Protein AF-A0A952D304-F1 (afdb_monomer_lite)

Structure (mmCIF, N/CA/C/O backbone):
data_AF-A0A952D304-F1
#
_entry.id   AF-A0A952D304-F1
#
loop_
_atom_site.group_PDB
_atom_site.id
_atom_site.type_symbol
_atom_site.label_atom_id
_atom_site.label_alt_id
_atom_site.label_comp_id
_atom_site.label_asym_id
_atom_site.label_entity_id
_atom_site.label_seq_id
_atom_site.pdbx_PDB_ins_code
_atom_site.Cartn_x
_atom_site.Cartn_y
_atom_site.Cartn_z
_atom_site.occupancy
_atom_site.B_iso_or_equiv
_atom_site.auth_seq_id
_atom_site.auth_comp_id
_atom_site.auth_asym_id
_atom_site.auth_atom_id
_atom_site.pdbx_PDB_model_num
ATOM 1 N N . CYS A 1 1 ? -27.997 -8.635 25.775 1.00 34.53 1 CYS A N 1
ATOM 2 C CA . CYS A 1 1 ? -27.892 -9.015 24.350 1.00 34.53 1 CYS A CA 1
ATOM 3 C C . CYS A 1 1 ? -28.589 -7.979 23.467 1.00 34.53 1 CYS A C 1
ATOM 5 O O . CYS A 1 1 ? -29.796 -8.060 23.287 1.00 34.53 1 CYS A O 1
ATOM 7 N N . HIS A 1 2 ? -27.857 -6.992 22.944 1.00 27.73 2 HIS A N 1
ATOM 8 C CA . HIS A 1 2 ? -28.353 -6.075 21.910 1.00 27.73 2 HIS A CA 1
ATOM 9 C C . HIS A 1 2 ? -27.320 -6.010 20.786 1.00 27.73 2 HIS A C 1
ATOM 11 O O . HIS A 1 2 ? -26.224 -5.483 20.949 1.00 27.73 2 HIS A O 1
ATOM 17 N N . ARG A 1 3 ? -27.677 -6.645 19.670 1.00 38.28 3 ARG A N 1
ATOM 18 C CA . ARG A 1 3 ? -26.950 -6.673 18.406 1.00 38.28 3 ARG A CA 1
ATOM 19 C C . ARG A 1 3 ? -27.678 -5.691 17.491 1.00 38.28 3 ARG A C 1
ATOM 21 O O . ARG A 1 3 ? -28.690 -6.057 16.905 1.00 38.28 3 ARG A O 1
ATOM 28 N N . SER A 1 4 ? -27.199 -4.452 17.419 1.00 35.94 4 SER A N 1
ATOM 29 C CA . SER A 1 4 ? -27.731 -3.455 16.486 1.00 35.94 4 SER A CA 1
ATOM 30 C C . SER A 1 4 ? -26.902 -3.457 15.210 1.00 35.94 4 SER A C 1
ATOM 32 O O . SER A 1 4 ? -25.709 -3.160 15.215 1.00 35.94 4 SER A O 1
ATOM 34 N N . ALA A 1 5 ? -27.568 -3.848 14.128 1.00 40.56 5 ALA A N 1
ATOM 35 C CA . ALA A 1 5 ? -27.081 -3.844 12.764 1.00 40.56 5 ALA A CA 1
ATOM 36 C C . ALA A 1 5 ? -26.662 -2.430 12.329 1.00 40.56 5 ALA A C 1
ATOM 38 O O . ALA A 1 5 ? -27.470 -1.505 12.325 1.00 40.56 5 ALA A O 1
ATOM 39 N N . LEU A 1 6 ? -25.403 -2.277 11.918 1.00 38.62 6 LEU A N 1
ATOM 40 C CA . LEU A 1 6 ? -24.918 -1.102 11.199 1.00 38.62 6 LEU A CA 1
ATOM 41 C C . LEU A 1 6 ? -24.758 -1.463 9.720 1.00 38.62 6 LEU A C 1
ATOM 43 O O . LEU A 1 6 ? -23.645 -1.576 9.215 1.00 38.62 6 LEU A O 1
ATOM 47 N N . CYS A 1 7 ? -25.872 -1.620 9.006 1.00 37.31 7 CYS A N 1
ATOM 48 C CA . CYS A 1 7 ? -25.859 -1.382 7.563 1.00 37.31 7 CYS A CA 1
ATOM 49 C C . CYS A 1 7 ? -25.784 0.137 7.370 1.00 37.31 7 CYS A C 1
ATOM 51 O O . CYS A 1 7 ? -26.797 0.831 7.416 1.00 37.31 7 CYS A O 1
ATOM 53 N N . ARG A 1 8 ? -24.562 0.666 7.255 1.00 45.81 8 ARG A N 1
ATOM 54 C CA . ARG A 1 8 ? -24.300 2.080 6.954 1.00 45.81 8 ARG A CA 1
ATOM 55 C C . ARG A 1 8 ? -24.066 2.267 5.448 1.00 45.81 8 ARG A C 1
ATOM 57 O O . ARG A 1 8 ? -23.515 1.366 4.817 1.00 45.81 8 ARG A O 1
ATOM 64 N N . PRO A 1 9 ? -24.494 3.410 4.879 1.00 39.38 9 PRO A N 1
ATOM 65 C CA . PRO A 1 9 ? -24.493 3.656 3.438 1.00 39.38 9 PRO A CA 1
ATOM 66 C C . PRO A 1 9 ? -23.089 3.515 2.844 1.00 39.38 9 PRO A C 1
ATOM 68 O O . PRO A 1 9 ? -22.104 3.881 3.488 1.00 39.38 9 PRO A O 1
ATOM 71 N N . CYS A 1 10 ? -23.010 2.978 1.621 1.00 37.59 10 CYS A N 1
ATOM 72 C CA . CYS A 1 10 ? -21.770 2.793 0.87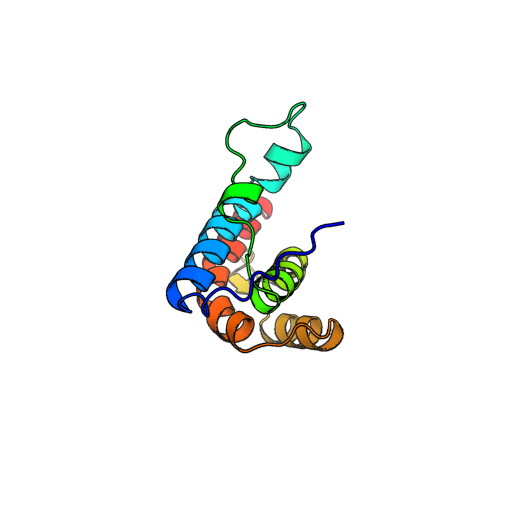1 1.00 37.59 10 CYS A CA 1
ATOM 73 C C . CYS A 1 10 ? -20.920 4.068 0.922 1.00 37.59 10 CYS A C 1
ATOM 75 O O . CYS A 1 10 ? -21.303 5.105 0.386 1.00 37.59 10 CYS A O 1
ATOM 77 N N . ALA A 1 11 ? -19.766 3.990 1.585 1.00 52.16 11 ALA A N 1
ATOM 78 C CA . ALA A 1 11 ? -18.814 5.086 1.633 1.00 52.16 11 ALA A CA 1
ATOM 79 C C . ALA A 1 11 ? -18.413 5.494 0.206 1.00 52.16 11 ALA A C 1
ATOM 81 O O . ALA A 1 11 ? -18.061 4.640 -0.616 1.00 52.16 11 ALA A O 1
ATOM 82 N N . ASP A 1 12 ? -18.440 6.798 -0.071 1.00 52.00 12 ASP A N 1
ATOM 83 C CA . ASP A 1 12 ? -17.967 7.383 -1.326 1.00 52.00 12 ASP A CA 1
ATOM 84 C C . ASP A 1 12 ? -16.585 6.790 -1.697 1.00 52.00 12 ASP A C 1
ATOM 86 O O . ASP A 1 12 ? -15.673 6.805 -0.853 1.00 52.00 12 ASP A O 1
ATOM 90 N N . PRO A 1 13 ? -16.412 6.213 -2.906 1.00 56.88 13 PRO A N 1
ATOM 91 C CA . PRO A 1 13 ? -15.132 5.674 -3.368 1.00 56.88 13 PRO A CA 1
ATOM 92 C C . PRO A 1 13 ? -13.957 6.646 -3.178 1.00 56.88 13 PRO A C 1
ATOM 94 O O . PRO A 1 13 ? -12.881 6.227 -2.744 1.00 56.88 13 PRO A O 1
ATOM 97 N N . GLY A 1 14 ? -14.171 7.947 -3.405 1.00 62.81 14 GLY A N 1
ATOM 98 C CA . GLY A 1 14 ? -13.142 8.974 -3.244 1.00 62.81 14 GLY A CA 1
ATOM 99 C C . GLY A 1 14 ? -12.721 9.176 -1.787 1.00 62.81 14 GLY A C 1
ATOM 100 O O . GLY A 1 14 ? -11.549 9.405 -1.499 1.00 62.81 14 GLY A O 1
ATOM 101 N N . ARG A 1 15 ? -13.645 9.023 -0.828 1.00 70.44 15 ARG A N 1
ATOM 102 C CA . ARG A 1 15 ? -13.325 9.097 0.609 1.00 70.44 15 ARG A CA 1
ATOM 103 C C . ARG A 1 15 ? -12.563 7.857 1.088 1.00 70.44 15 ARG A C 1
ATOM 105 O O . ARG A 1 15 ? -11.709 7.978 1.964 1.00 70.44 15 ARG A O 1
ATOM 112 N N . ARG A 1 16 ? -12.847 6.678 0.519 1.00 76.06 16 ARG A N 1
ATOM 113 C CA . ARG A 1 16 ? -12.144 5.422 0.850 1.00 76.06 16 ARG A CA 1
ATOM 114 C C . ARG A 1 16 ? -10.674 5.467 0.432 1.00 76.06 16 ARG A C 1
ATOM 116 O O . ARG A 1 16 ? -9.817 5.193 1.270 1.00 76.06 16 ARG A O 1
ATOM 123 N N . LYS A 1 17 ? -10.393 5.889 -0.807 1.00 82.62 17 LYS A N 1
ATOM 124 C CA . LYS A 1 17 ? -9.022 6.050 -1.326 1.00 82.62 17 LYS A CA 1
ATOM 125 C C . LYS A 1 17 ? -8.219 7.066 -0.511 1.00 82.62 17 LYS A C 1
ATOM 127 O O . LYS A 1 17 ? -7.151 6.726 -0.021 1.00 82.62 17 LYS A O 1
ATOM 132 N N . LYS A 1 18 ? -8.783 8.250 -0.227 1.00 88.69 18 LYS A N 1
ATOM 133 C CA . LYS A 1 18 ? -8.124 9.299 0.584 1.00 88.69 18 LYS A CA 1
ATOM 134 C C . LYS A 1 18 ? -7.633 8.811 1.950 1.00 88.69 18 LYS A C 1
ATOM 136 O O . LYS A 1 18 ? -6.546 9.184 2.371 1.00 88.69 18 LYS A O 1
ATOM 141 N N . ARG A 1 19 ? -8.414 7.969 2.640 1.00 92.56 19 ARG A N 1
ATOM 142 C CA . ARG A 1 19 ? -8.004 7.413 3.943 1.00 92.56 19 ARG A CA 1
ATOM 143 C C . ARG A 1 19 ? -6.842 6.434 3.802 1.00 92.56 19 ARG A C 1
ATOM 145 O O . ARG A 1 19 ? -5.935 6.475 4.619 1.00 92.56 19 ARG A O 1
ATOM 152 N N . LEU A 1 20 ? -6.842 5.601 2.761 1.00 93.81 20 LEU A N 1
ATOM 153 C CA . LEU A 1 20 ? -5.733 4.682 2.487 1.00 93.81 20 LEU A CA 1
ATOM 154 C C . LEU A 1 20 ? -4.456 5.420 2.070 1.00 93.81 20 LEU A C 1
ATOM 156 O O . LEU A 1 20 ? -3.378 5.024 2.495 1.00 93.81 20 LEU A O 1
ATOM 160 N N . ILE A 1 21 ? -4.580 6.508 1.307 1.00 94.44 21 ILE A N 1
ATOM 161 C CA . ILE A 1 21 ? -3.452 7.369 0.928 1.00 94.44 21 ILE A CA 1
ATOM 162 C C . ILE A 1 21 ? -2.836 8.016 2.170 1.00 94.44 21 ILE A C 1
ATOM 164 O O . ILE A 1 21 ? -1.651 7.824 2.413 1.00 94.44 21 ILE A O 1
ATOM 168 N N . ALA A 1 22 ? -3.637 8.680 3.010 1.00 94.88 22 ALA A N 1
ATOM 169 C CA . ALA A 1 22 ? -3.147 9.286 4.253 1.00 94.88 22 ALA A CA 1
ATOM 170 C C . ALA A 1 22 ? -2.507 8.246 5.194 1.00 94.88 22 ALA A C 1
ATOM 172 O O . ALA A 1 22 ? -1.470 8.487 5.812 1.00 94.88 22 ALA A O 1
ATOM 173 N N . LEU A 1 23 ? -3.101 7.051 5.270 1.00 94.81 23 LEU A N 1
ATOM 174 C CA . LEU A 1 23 ? -2.554 5.950 6.056 1.00 94.81 23 LEU A CA 1
ATOM 175 C C . LEU A 1 23 ? -1.207 5.455 5.505 1.00 94.81 23 LEU A C 1
ATOM 177 O O . LEU A 1 23 ? -0.309 5.150 6.288 1.00 94.81 23 LEU A O 1
ATOM 181 N N . ALA A 1 24 ? -1.048 5.401 4.182 1.00 94.56 24 ALA A N 1
ATOM 182 C CA . ALA A 1 24 ? 0.202 5.033 3.526 1.00 94.56 24 ALA A CA 1
ATOM 183 C C . ALA A 1 24 ? 1.286 6.104 3.691 1.00 94.56 24 ALA A C 1
ATOM 185 O O . ALA A 1 24 ? 2.429 5.762 3.985 1.00 94.56 24 ALA A O 1
ATOM 186 N N . GLU A 1 25 ? 0.938 7.386 3.556 1.00 94.69 25 GLU A N 1
ATOM 187 C CA . GLU A 1 25 ? 1.858 8.499 3.813 1.00 94.69 25 GLU A CA 1
ATOM 188 C C . GLU A 1 25 ? 2.440 8.424 5.222 1.00 94.69 25 GLU A C 1
ATOM 190 O O . GLU A 1 25 ? 3.650 8.564 5.389 1.00 94.69 25 GLU A O 1
ATOM 195 N N . TRP A 1 26 ? 1.599 8.141 6.219 1.00 94.06 26 TRP A N 1
ATOM 196 C CA . TRP A 1 26 ? 2.053 7.919 7.586 1.00 94.06 26 TRP A CA 1
ATOM 197 C C . TRP A 1 26 ? 2.918 6.660 7.708 1.00 94.06 26 TRP A C 1
ATOM 199 O O . TRP A 1 26 ? 4.052 6.739 8.175 1.00 94.06 26 TRP A O 1
ATOM 209 N N . HIS A 1 27 ? 2.406 5.501 7.282 1.00 93.81 27 HIS A N 1
ATOM 210 C CA . HIS A 1 27 ? 3.059 4.202 7.475 1.00 93.81 27 HIS A CA 1
ATOM 211 C C . HIS A 1 27 ? 4.450 4.154 6.830 1.00 93.81 27 HIS A C 1
ATOM 213 O O . HIS A 1 27 ? 5.440 3.950 7.531 1.00 93.81 27 HIS A O 1
ATOM 219 N N . PHE A 1 28 ? 4.530 4.429 5.524 1.00 91.50 28 PHE A N 1
ATOM 220 C CA . PHE A 1 28 ? 5.782 4.408 4.762 1.00 91.50 28 PHE A CA 1
ATOM 221 C C . PHE A 1 28 ? 6.632 5.665 4.986 1.00 91.50 28 PHE A C 1
ATOM 223 O O . PHE A 1 28 ? 7.824 5.671 4.702 1.00 91.50 28 PHE A O 1
ATOM 230 N N . GLY A 1 29 ? 6.054 6.740 5.528 1.00 90.56 29 GLY A N 1
ATOM 231 C CA . GLY A 1 29 ? 6.789 7.945 5.914 1.00 90.56 29 GLY A CA 1
ATOM 232 C C . GLY A 1 29 ? 7.639 7.800 7.181 1.00 90.56 29 GLY A C 1
ATOM 233 O O . GLY A 1 29 ? 8.221 8.793 7.610 1.00 90.56 29 GLY A O 1
ATOM 234 N N . GLY A 1 30 ? 7.703 6.607 7.781 1.00 88.62 30 GLY A N 1
ATOM 235 C CA . GLY A 1 30 ? 8.405 6.333 9.041 1.00 88.62 30 GLY A CA 1
ATOM 236 C C . GLY A 1 30 ? 7.476 6.142 10.243 1.00 88.62 30 GLY A C 1
ATOM 237 O O . GLY A 1 30 ? 7.944 5.857 11.345 1.00 88.62 30 GLY A O 1
ATOM 238 N N . GLY A 1 31 ? 6.158 6.250 10.051 1.00 89.62 31 GLY A N 1
ATOM 239 C CA . GLY A 1 31 ? 5.162 6.041 11.100 1.00 89.62 31 GLY A CA 1
ATOM 240 C C . GLY A 1 31 ? 5.140 4.613 11.648 1.00 89.62 31 GLY A C 1
ATOM 241 O O . GLY A 1 31 ? 4.804 4.414 12.812 1.00 89.62 31 GLY A O 1
ATOM 242 N N . GLU A 1 32 ? 5.517 3.608 10.850 1.00 89.12 32 GLU A N 1
ATOM 243 C CA . GLU A 1 32 ? 5.736 2.242 11.350 1.00 89.12 32 GLU A CA 1
ATOM 244 C C . GLU A 1 32 ? 6.860 2.190 12.392 1.00 89.12 32 GLU A C 1
ATOM 246 O O . GLU A 1 32 ? 6.623 1.752 13.517 1.00 89.12 32 GLU A O 1
ATOM 251 N N . GLY A 1 33 ? 8.048 2.702 12.051 1.00 88.44 33 GLY A N 1
ATOM 252 C CA . GLY A 1 33 ? 9.190 2.752 12.967 1.00 88.44 33 GLY A CA 1
ATOM 253 C C . GLY A 1 33 ? 8.912 3.606 14.204 1.00 88.44 33 GLY A C 1
ATOM 254 O O . GLY A 1 33 ? 9.226 3.196 15.320 1.00 88.44 33 GLY A O 1
ATOM 255 N N . TYR A 1 34 ? 8.242 4.751 14.029 1.00 87.88 34 TYR A N 1
ATOM 256 C CA . TYR A 1 34 ? 7.803 5.593 15.143 1.00 87.88 34 TYR A CA 1
ATOM 257 C C . TYR A 1 34 ? 6.890 4.826 16.104 1.00 87.88 34 TYR A C 1
ATOM 259 O O . TYR A 1 34 ? 7.130 4.820 17.309 1.00 87.88 34 TYR A O 1
ATOM 267 N N . CYS A 1 35 ? 5.856 4.153 15.588 1.00 87.94 35 CYS A N 1
ATOM 268 C CA . CYS A 1 35 ? 4.930 3.395 16.426 1.00 87.94 35 CYS A CA 1
ATOM 269 C C . CYS A 1 35 ? 5.590 2.175 17.080 1.00 87.94 35 CYS A C 1
ATOM 271 O O . CYS A 1 35 ? 5.241 1.861 18.212 1.00 87.94 35 CYS A O 1
ATOM 273 N N . ALA A 1 36 ? 6.551 1.522 16.421 1.00 86.50 36 ALA A N 1
ATOM 274 C CA . ALA A 1 36 ? 7.319 0.425 17.015 1.00 86.50 36 ALA A CA 1
ATOM 275 C C . ALA A 1 36 ? 8.209 0.885 18.186 1.00 86.50 36 ALA A C 1
ATOM 277 O O . ALA A 1 36 ? 8.430 0.122 19.123 1.00 86.50 36 ALA A O 1
ATOM 278 N N . ALA A 1 37 ? 8.696 2.128 18.146 1.00 86.44 37 ALA A N 1
ATOM 279 C CA . ALA A 1 37 ? 9.496 2.737 19.209 1.00 86.44 37 ALA A CA 1
ATOM 280 C C . ALA A 1 37 ? 8.657 3.471 20.275 1.00 86.44 37 ALA A C 1
ATOM 282 O O . ALA A 1 37 ? 9.206 3.957 21.264 1.00 86.44 37 ALA A O 1
ATOM 283 N N . CYS A 1 38 ? 7.342 3.596 20.077 1.00 82.88 38 CYS A N 1
ATOM 284 C CA . CYS A 1 38 ? 6.474 4.367 20.959 1.00 82.88 38 CYS A CA 1
ATOM 285 C C . CYS A 1 38 ? 6.122 3.553 22.222 1.00 82.88 38 CYS A C 1
ATOM 287 O O . CYS A 1 38 ? 5.598 2.446 22.093 1.00 82.88 38 CYS A O 1
ATOM 289 N N . PRO A 1 39 ? 6.374 4.075 23.438 1.00 75.50 39 PRO A N 1
ATOM 290 C CA . PRO A 1 39 ? 6.117 3.341 24.680 1.00 75.50 39 PRO A CA 1
ATOM 291 C C . PRO A 1 39 ? 4.640 3.343 25.104 1.00 75.50 39 PRO A C 1
ATOM 293 O O . PRO A 1 39 ? 4.243 2.497 25.900 1.00 75.50 39 PRO A O 1
ATOM 296 N N . ASP A 1 40 ? 3.832 4.267 24.573 1.00 77.25 40 ASP A N 1
ATOM 297 C CA . ASP A 1 40 ? 2.458 4.525 25.008 1.00 77.25 40 ASP A CA 1
ATOM 298 C C . ASP A 1 40 ? 1.480 4.649 23.831 1.00 77.25 40 ASP A C 1
ATOM 300 O O . ASP A 1 40 ? 1.852 4.811 22.669 1.00 77.25 40 ASP A O 1
ATOM 304 N N . THR A 1 41 ? 0.181 4.620 24.138 1.00 70.12 41 THR A N 1
ATOM 305 C CA . THR A 1 41 ? -0.864 4.898 23.144 1.00 70.12 41 THR A CA 1
ATOM 306 C C . THR A 1 41 ? -1.032 6.407 22.967 1.00 70.12 41 THR A C 1
ATOM 308 O O . THR A 1 41 ? -1.349 7.122 23.916 1.00 70.12 41 THR A O 1
ATOM 311 N N . CYS A 1 42 ? -0.865 6.906 21.743 1.00 81.19 42 CYS A N 1
ATOM 312 C CA . CYS A 1 42 ? -1.103 8.314 21.432 1.00 81.19 42 CYS A CA 1
ATOM 313 C C . CYS A 1 42 ? -2.603 8.659 21.456 1.00 81.19 42 CYS A C 1
ATOM 315 O O . CYS A 1 42 ? -3.446 7.895 20.985 1.00 81.19 42 CYS A O 1
ATOM 317 N N . ALA A 1 43 ? -2.932 9.850 21.970 1.00 77.75 43 ALA A N 1
ATOM 318 C CA . ALA A 1 43 ? -4.312 10.338 22.068 1.00 77.75 43 ALA A CA 1
ATOM 319 C C . ALA A 1 43 ? -5.002 10.483 20.697 1.00 77.75 43 ALA A C 1
ATOM 321 O O . ALA A 1 43 ? -6.216 10.322 20.594 1.00 77.75 43 ALA A O 1
ATOM 322 N N . ALA A 1 44 ? -4.227 10.750 19.643 1.00 83.88 44 ALA A N 1
ATOM 323 C CA . ALA A 1 44 ? -4.687 10.802 18.261 1.00 83.88 44 ALA A CA 1
ATOM 324 C C . ALA A 1 44 ? -3.748 9.964 17.383 1.00 83.88 44 ALA A C 1
ATOM 326 O O . ALA A 1 44 ? -2.773 10.466 16.834 1.00 83.88 44 ALA A O 1
ATOM 327 N N . CYS A 1 45 ? -4.012 8.658 17.306 1.00 87.06 45 CYS A N 1
ATOM 328 C CA . CYS A 1 45 ? -3.212 7.737 16.503 1.00 87.06 45 CYS A CA 1
ATOM 329 C C . CYS A 1 45 ? -3.608 7.803 15.018 1.00 87.06 45 CYS A C 1
ATOM 331 O O . CYS A 1 45 ? -4.749 7.443 14.701 1.00 87.06 45 CYS A O 1
ATOM 333 N N . PRO A 1 46 ? -2.689 8.141 14.089 1.00 89.75 46 PRO A N 1
ATOM 334 C CA . PRO A 1 46 ?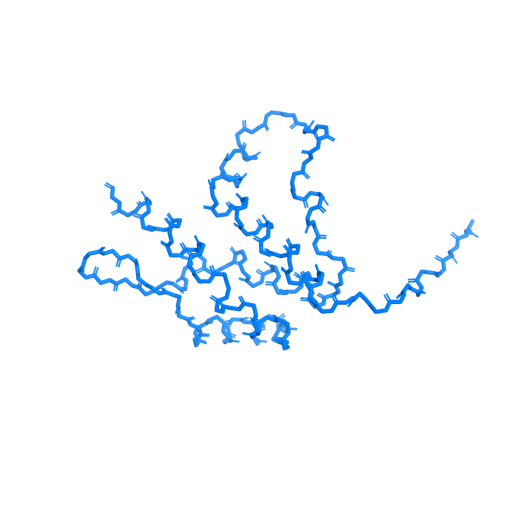 -2.997 8.175 12.655 1.00 89.75 46 PRO A CA 1
ATOM 335 C C . PRO A 1 46 ? -3.476 6.825 12.100 1.00 89.75 46 PRO A C 1
ATOM 337 O O . PRO A 1 46 ? -4.341 6.784 11.223 1.00 89.75 46 PRO A O 1
ATOM 340 N N . TYR A 1 47 ? 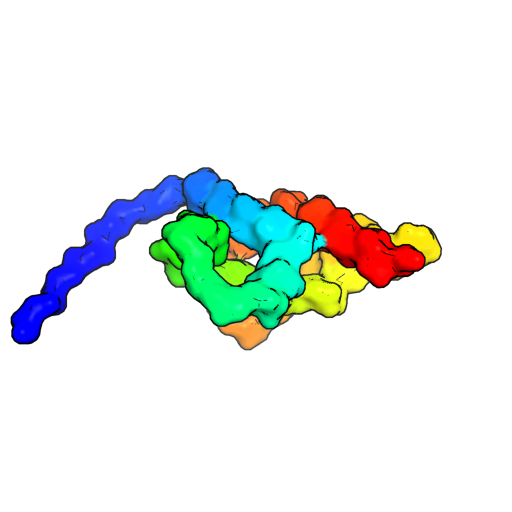-2.996 5.702 12.659 1.00 90.44 47 TYR A N 1
ATOM 341 C CA . TYR A 1 47 ? -3.498 4.371 12.297 1.00 90.44 47 TYR A CA 1
ATOM 342 C C . TYR A 1 47 ? -4.976 4.187 12.631 1.00 90.44 47 TYR A C 1
ATOM 344 O O . TYR A 1 47 ? -5.660 3.482 11.896 1.00 90.44 47 TYR A O 1
ATOM 352 N N . LEU A 1 48 ? -5.476 4.805 13.708 1.00 89.81 48 LEU A N 1
ATOM 353 C CA . LEU A 1 48 ? -6.891 4.753 14.082 1.00 89.81 48 LEU A CA 1
ATOM 354 C C . LEU A 1 48 ? -7.715 5.746 13.262 1.00 89.81 48 LEU A C 1
ATOM 356 O O . LEU A 1 48 ? -8.765 5.388 12.728 1.00 89.81 48 LEU A O 1
ATOM 360 N N . GLU A 1 49 ? -7.224 6.976 13.116 1.00 90.88 49 GLU A N 1
ATOM 361 C CA . GLU A 1 49 ? -7.916 8.039 12.384 1.00 90.8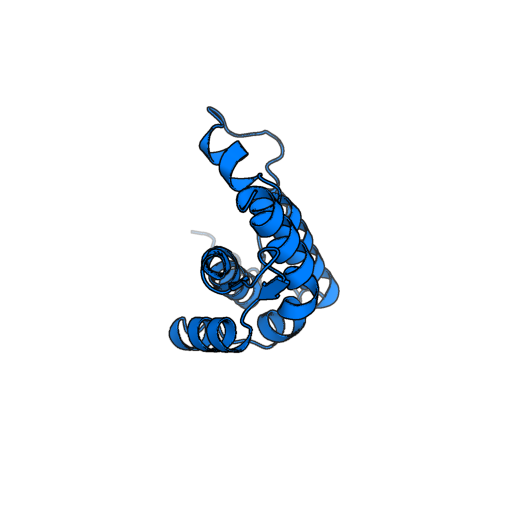8 49 GLU A CA 1
ATOM 362 C C . GLU A 1 49 ? -8.165 7.652 10.917 1.00 90.88 49 GLU A C 1
ATOM 364 O O . GLU A 1 49 ? -9.273 7.798 10.377 1.00 90.88 49 GLU A O 1
ATOM 369 N N . HIS A 1 50 ? -7.158 7.066 10.272 1.00 93.25 50 HIS A N 1
ATOM 370 C CA . HIS A 1 50 ? -7.207 6.699 8.860 1.00 93.25 50 HIS A CA 1
ATOM 371 C C . HIS A 1 50 ? -7.483 5.200 8.619 1.00 93.25 50 HIS A C 1
ATOM 373 O O . HIS A 1 50 ? -7.563 4.780 7.466 1.00 93.25 50 HIS A O 1
ATOM 379 N N . ALA A 1 51 ? -7.744 4.406 9.673 1.00 91.12 51 ALA A N 1
ATOM 380 C CA . ALA A 1 51 ? -8.029 2.964 9.591 1.00 91.12 51 ALA A CA 1
ATOM 381 C C . ALA A 1 51 ? -9.118 2.633 8.553 1.00 91.12 51 ALA A C 1
ATOM 383 O O . ALA A 1 51 ? -10.242 3.112 8.721 1.00 91.12 51 ALA A O 1
ATOM 384 N N . PRO A 1 52 ? -8.888 1.796 7.526 1.00 93.31 52 PRO A N 1
ATOM 385 C CA . PRO A 1 52 ? -9.916 1.468 6.538 1.00 93.31 52 PRO A CA 1
ATOM 386 C C . PRO A 1 52 ? -11.211 0.953 7.187 1.00 93.31 52 PRO A C 1
ATOM 388 O O . PRO A 1 52 ? -11.193 0.151 8.112 1.00 93.31 52 PRO A O 1
ATOM 391 N N . GLN A 1 53 ? -12.352 1.439 6.693 1.00 92.69 53 GLN A N 1
ATOM 392 C CA . GLN A 1 53 ? -13.686 1.212 7.283 1.00 92.69 53 GLN A CA 1
ATOM 393 C C . GLN A 1 53 ? -14.560 0.239 6.475 1.00 92.69 53 GLN A C 1
ATOM 395 O O . GLN A 1 53 ? -15.743 0.076 6.756 1.00 92.69 53 GLN A O 1
ATOM 400 N N . SER A 1 54 ? -13.996 -0.387 5.447 1.00 91.62 54 SER A N 1
ATOM 401 C CA . SER A 1 54 ? -14.690 -1.312 4.544 1.00 91.62 54 SER A CA 1
ATOM 402 C C . SER A 1 54 ? -13.848 -2.562 4.349 1.0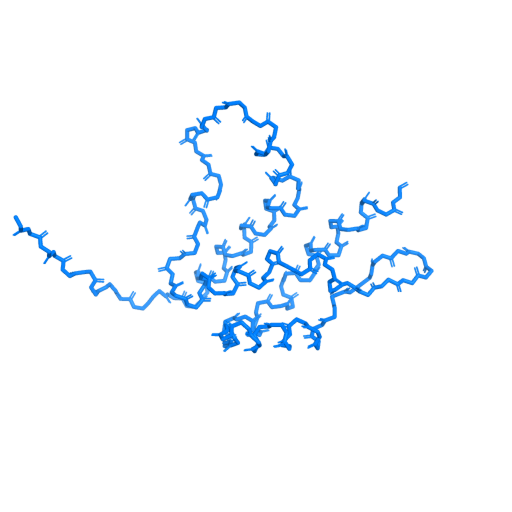0 91.62 54 SER A C 1
ATOM 404 O O . SER A 1 54 ? -12.624 -2.442 4.357 1.00 91.62 54 SER A O 1
ATOM 406 N N . ALA A 1 55 ? -14.483 -3.709 4.096 1.00 92.81 55 ALA A N 1
ATOM 407 C CA . ALA A 1 55 ? -13.791 -4.976 3.850 1.00 92.81 55 ALA A CA 1
ATOM 408 C C . ALA A 1 55 ? -12.734 -4.850 2.739 1.00 92.81 55 ALA A C 1
ATOM 410 O O . ALA A 1 55 ? -11.570 -5.152 2.984 1.00 92.81 55 ALA A O 1
ATOM 411 N N . ASP A 1 56 ? -13.098 -4.269 1.590 1.00 93.25 56 ASP A N 1
ATOM 412 C CA . ASP A 1 56 ? -12.168 -4.026 0.476 1.00 93.25 56 ASP A CA 1
ATOM 413 C C . ASP A 1 56 ? -10.972 -3.170 0.892 1.00 93.25 56 ASP A C 1
ATOM 415 O O . ASP A 1 56 ? -9.836 -3.458 0.538 1.00 93.25 56 ASP A O 1
ATOM 419 N N . GLY A 1 57 ? -11.215 -2.120 1.681 1.00 93.44 57 GLY A N 1
ATOM 420 C CA . GLY A 1 57 ? -10.159 -1.242 2.186 1.00 93.44 57 GLY A CA 1
ATOM 421 C C . GLY A 1 57 ? -9.236 -1.937 3.189 1.00 93.44 57 GLY A C 1
ATOM 422 O O . GLY A 1 57 ? -8.034 -1.696 3.177 1.00 93.44 57 GLY A O 1
ATOM 423 N N . ILE A 1 58 ? -9.779 -2.811 4.040 1.00 94.94 58 ILE A N 1
ATOM 424 C CA . ILE A 1 58 ? -8.994 -3.621 4.981 1.00 94.94 58 ILE A CA 1
ATOM 425 C C . ILE A 1 58 ? -8.122 -4.614 4.204 1.00 94.94 58 ILE A C 1
ATOM 427 O O . ILE A 1 58 ? -6.933 -4.742 4.495 1.00 94.94 58 ILE A O 1
ATOM 431 N N . ALA A 1 59 ? -8.693 -5.268 3.191 1.00 94.50 59 ALA A N 1
ATOM 432 C CA . ALA A 1 59 ? -7.990 -6.202 2.320 1.00 94.50 59 ALA A CA 1
ATOM 433 C C . ALA A 1 59 ? -6.884 -5.500 1.512 1.00 94.50 59 ALA A C 1
ATOM 435 O O . ALA A 1 59 ? -5.730 -5.928 1.554 1.00 94.50 59 ALA A O 1
ATOM 436 N N . ALA A 1 60 ? -7.205 -4.371 0.869 1.00 94.62 60 ALA A N 1
ATOM 437 C CA . ALA A 1 60 ? -6.252 -3.555 0.118 1.00 94.62 60 ALA A CA 1
ATOM 438 C C . ALA A 1 60 ? -5.101 -3.071 1.010 1.00 94.62 60 ALA A C 1
ATOM 440 O O . ALA A 1 60 ? -3.936 -3.216 0.650 1.00 94.62 60 ALA A O 1
ATOM 441 N N . TRP A 1 61 ? -5.404 -2.581 2.217 1.00 95.25 61 TRP A N 1
ATOM 442 C CA . TRP A 1 61 ? -4.376 -2.200 3.186 1.00 95.25 61 TRP A CA 1
ATOM 443 C C . TRP A 1 61 ? -3.491 -3.381 3.602 1.00 95.25 61 TRP A C 1
ATOM 445 O O . TRP A 1 61 ? -2.282 -3.235 3.770 1.00 95.25 61 TRP A O 1
ATOM 455 N N . GLY A 1 62 ? -4.076 -4.573 3.738 1.00 94.50 62 GLY A N 1
ATOM 456 C CA . GLY A 1 62 ? -3.330 -5.807 3.956 1.00 94.50 62 GLY A CA 1
ATOM 457 C C . GLY A 1 62 ? -2.281 -6.049 2.869 1.00 94.50 62 GLY A C 1
ATOM 458 O O . GLY A 1 62 ? -1.122 -6.303 3.197 1.00 94.50 62 GLY A O 1
ATOM 459 N N . VAL A 1 63 ? -2.659 -5.935 1.597 1.00 95.25 63 VAL A N 1
ATOM 460 C CA . VAL A 1 63 ? -1.720 -6.096 0.474 1.00 95.25 63 VAL A CA 1
ATOM 461 C C . VAL A 1 63 ? -0.644 -5.010 0.502 1.00 95.25 63 VAL A C 1
ATOM 463 O O . VAL A 1 63 ? 0.539 -5.332 0.436 1.00 95.25 63 VAL A O 1
ATOM 466 N N . LEU A 1 64 ? -1.030 -3.742 0.682 1.00 93.19 64 LEU A N 1
ATOM 467 C CA . LEU A 1 64 ? -0.088 -2.619 0.690 1.00 93.19 64 LEU A CA 1
ATOM 468 C C . LEU A 1 64 ? 0.980 -2.746 1.776 1.00 93.19 64 LEU A C 1
ATOM 470 O O . LEU A 1 64 ? 2.150 -2.559 1.489 1.00 93.19 64 LEU A O 1
ATOM 474 N N . LYS A 1 65 ? 0.647 -3.176 2.996 1.00 92.12 65 LYS A N 1
ATOM 475 C CA . LYS A 1 65 ? 1.676 -3.404 4.034 1.00 92.12 65 LYS A CA 1
ATOM 476 C C . LYS A 1 65 ? 2.743 -4.440 3.648 1.00 92.12 65 LYS A C 1
ATOM 478 O O . LYS A 1 65 ? 3.779 -4.527 4.291 1.00 92.12 65 LYS A O 1
ATOM 483 N N . ARG A 1 66 ? 2.486 -5.266 2.632 1.00 90.06 66 ARG A N 1
ATOM 484 C CA . ARG A 1 66 ? 3.405 -6.298 2.129 1.00 90.06 66 ARG A CA 1
ATOM 485 C C . ARG A 1 66 ? 4.105 -5.881 0.833 1.00 90.06 66 ARG A C 1
ATOM 487 O O . ARG A 1 66 ? 4.908 -6.650 0.308 1.00 90.06 66 ARG A O 1
ATOM 494 N N . SER A 1 67 ? 3.841 -4.676 0.325 1.00 84.94 67 SER A N 1
ATOM 495 C CA . SER A 1 67 ? 4.446 -4.179 -0.915 1.00 84.94 67 SER A CA 1
ATOM 496 C C . SER A 1 67 ? 5.918 -3.815 -0.777 1.00 84.94 67 SER A C 1
ATOM 498 O O . SER A 1 67 ? 6.585 -3.641 -1.789 1.00 84.94 67 SER A O 1
ATOM 500 N N . ALA A 1 68 ? 6.424 -3.744 0.454 1.00 72.12 68 ALA A N 1
ATOM 501 C CA . ALA A 1 68 ? 7.824 -3.526 0.796 1.00 72.12 68 ALA A CA 1
ATOM 502 C C . ALA A 1 68 ? 8.814 -4.342 -0.053 1.00 72.12 68 ALA A C 1
ATOM 504 O O . ALA A 1 68 ? 9.832 -3.830 -0.503 1.00 72.12 68 ALA A O 1
ATOM 505 N N . GLY A 1 69 ? 8.496 -5.618 -0.291 1.00 75.25 69 GLY A N 1
ATOM 506 C CA . GLY A 1 69 ? 9.335 -6.525 -1.080 1.00 75.25 69 GLY A CA 1
ATOM 507 C C . GLY A 1 69 ? 9.042 -6.525 -2.581 1.00 75.25 69 GLY A C 1
ATOM 508 O O . GLY A 1 69 ? 9.722 -7.220 -3.324 1.00 75.25 69 GLY A O 1
ATOM 509 N N . GLN A 1 70 ? 8.026 -5.786 -3.030 1.00 86.88 70 GLN A N 1
ATOM 510 C CA . GLN A 1 70 ? 7.548 -5.781 -4.415 1.00 86.88 70 GLN A CA 1
ATOM 511 C C . GLN A 1 70 ? 7.963 -4.486 -5.116 1.00 86.88 70 GLN A C 1
ATOM 513 O O . GLN A 1 70 ? 7.151 -3.823 -5.757 1.00 86.88 70 GLN A O 1
ATOM 518 N N . VAL A 1 71 ? 9.221 -4.090 -4.940 1.00 89.38 71 VAL A N 1
ATOM 519 C CA . VAL A 1 71 ? 9.803 -2.893 -5.552 1.00 89.38 71 VAL A CA 1
ATOM 520 C C . VAL A 1 71 ? 10.709 -3.273 -6.715 1.00 89.38 71 VAL A C 1
ATOM 522 O O . VAL A 1 71 ? 11.377 -4.306 -6.701 1.00 89.38 71 VAL A O 1
ATOM 525 N N . ARG A 1 72 ? 10.767 -2.407 -7.722 1.00 88.50 72 ARG A N 1
ATOM 526 C CA . ARG A 1 72 ? 11.744 -2.479 -8.805 1.00 88.50 72 ARG A CA 1
ATOM 527 C C . ARG A 1 72 ? 12.899 -1.541 -8.490 1.00 88.50 72 ARG A C 1
ATOM 529 O O . ARG A 1 72 ? 12.699 -0.343 -8.281 1.00 88.50 72 ARG A O 1
ATOM 536 N N . ALA A 1 73 ? 14.101 -2.103 -8.474 1.00 89.50 73 ALA A N 1
ATOM 537 C CA . ALA A 1 73 ? 15.344 -1.392 -8.212 1.00 89.50 73 ALA A CA 1
ATOM 538 C C . ALA A 1 73 ? 16.314 -1.532 -9.390 1.00 89.50 73 ALA A C 1
ATOM 540 O O . ALA A 1 73 ? 16.282 -2.518 -10.128 1.00 89.50 73 ALA A O 1
ATOM 541 N N . GLY A 1 74 ? 17.172 -0.533 -9.568 1.00 87.06 74 GLY A N 1
ATOM 542 C CA . GLY A 1 74 ? 18.223 -0.525 -10.580 1.00 87.06 74 GLY A CA 1
ATOM 543 C C . GLY A 1 74 ? 19.418 0.316 -10.142 1.00 87.06 74 GLY A C 1
ATOM 544 O O . GLY A 1 74 ? 19.552 0.678 -8.972 1.00 87.06 74 GLY A O 1
ATOM 545 N N . ILE A 1 75 ? 20.291 0.648 -11.094 1.00 82.88 75 ILE A N 1
ATOM 546 C CA . ILE A 1 75 ? 21.385 1.594 -10.853 1.00 82.88 75 ILE A CA 1
ATOM 547 C C . ILE A 1 75 ? 20.753 2.954 -10.520 1.00 82.88 75 ILE A C 1
ATOM 549 O O . ILE A 1 75 ? 20.102 3.549 -11.373 1.00 82.88 75 ILE A O 1
ATOM 553 N N . GLY A 1 76 ? 20.918 3.417 -9.278 1.00 82.31 76 GLY A N 1
ATOM 554 C CA . GLY A 1 76 ? 20.286 4.644 -8.771 1.00 82.31 76 GLY A CA 1
ATOM 555 C C . GLY A 1 76 ? 19.150 4.433 -7.760 1.00 82.31 76 GLY A C 1
ATOM 556 O O . GLY A 1 76 ? 18.589 5.420 -7.297 1.00 82.31 76 GLY A O 1
ATOM 557 N N . GLY A 1 77 ? 18.838 3.186 -7.384 1.00 87.50 77 GLY A N 1
ATOM 558 C CA . GLY A 1 77 ? 17.899 2.865 -6.302 1.00 87.50 77 GLY A CA 1
ATOM 559 C C . GLY A 1 77 ? 16.537 2.348 -6.777 1.00 87.50 77 GLY A C 1
ATOM 560 O O . GLY A 1 77 ? 16.391 1.850 -7.897 1.00 87.50 77 GLY A O 1
ATOM 561 N N . VAL A 1 78 ? 15.544 2.422 -5.889 1.00 89.38 78 VAL A N 1
ATOM 562 C CA . VAL A 1 78 ? 14.153 2.016 -6.153 1.00 89.38 78 VAL A CA 1
ATOM 563 C C . VAL A 1 78 ? 13.445 3.071 -7.003 1.00 89.38 78 VAL A C 1
ATOM 565 O O . VAL A 1 78 ? 13.501 4.254 -6.678 1.00 89.38 78 VAL A O 1
ATOM 568 N N . TYR A 1 79 ? 12.756 2.650 -8.069 1.00 90.19 79 TYR A N 1
ATOM 569 C CA . TYR A 1 79 ? 12.092 3.571 -9.006 1.00 90.19 79 TYR A CA 1
ATOM 570 C C . TYR A 1 79 ? 10.618 3.253 -9.294 1.00 90.19 79 TYR A C 1
ATOM 572 O O . TYR A 1 79 ? 9.925 4.109 -9.836 1.00 90.19 79 TYR A O 1
ATOM 580 N N . ALA A 1 80 ? 10.129 2.057 -8.958 1.00 92.38 80 ALA A N 1
ATOM 581 C CA . ALA A 1 80 ? 8.734 1.668 -9.178 1.00 92.38 80 ALA A CA 1
ATOM 582 C C . ALA A 1 80 ? 8.300 0.552 -8.222 1.00 92.38 80 ALA A C 1
ATOM 584 O O . ALA A 1 80 ? 9.139 -0.146 -7.643 1.00 92.38 80 ALA A O 1
ATOM 585 N N . LEU A 1 81 ? 6.992 0.344 -8.102 1.00 93.31 81 LEU A N 1
ATOM 586 C CA . LEU A 1 81 ? 6.431 -0.891 -7.565 1.00 93.31 81 LEU A CA 1
ATOM 587 C C . LEU A 1 81 ? 6.291 -1.918 -8.694 1.00 93.31 81 LEU A C 1
ATOM 589 O O . LEU A 1 81 ? 5.975 -1.588 -9.837 1.00 93.31 81 LEU A O 1
ATOM 593 N N . ASP A 1 82 ? 6.471 -3.195 -8.379 1.00 93.94 82 ASP A N 1
ATOM 594 C CA . ASP A 1 82 ? 6.056 -4.259 -9.283 1.00 93.94 82 ASP A CA 1
ATOM 595 C C . ASP A 1 82 ? 4.557 -4.525 -9.114 1.00 93.94 82 ASP A C 1
ATOM 597 O O . ASP A 1 82 ? 4.120 -5.309 -8.267 1.00 93.94 82 ASP A O 1
ATOM 601 N N . PHE A 1 83 ? 3.744 -3.850 -9.929 1.00 94.69 83 PHE A N 1
ATOM 602 C CA . PHE A 1 83 ? 2.295 -4.046 -9.908 1.00 94.69 83 PHE A CA 1
ATOM 603 C C . PHE A 1 83 ? 1.892 -5.479 -10.257 1.00 94.69 83 PHE A C 1
ATOM 605 O O . PHE A 1 83 ? 0.928 -5.978 -9.689 1.00 94.69 83 PHE A O 1
ATOM 612 N N . GLY A 1 84 ? 2.625 -6.171 -11.135 1.00 95.00 84 GLY A N 1
ATOM 613 C CA . GLY A 1 84 ? 2.327 -7.565 -11.465 1.00 95.00 84 GLY A CA 1
ATOM 614 C C . GLY A 1 84 ? 2.448 -8.465 -10.237 1.00 95.00 84 GLY A C 1
ATOM 615 O O . GLY A 1 84 ? 1.529 -9.223 -9.925 1.00 95.00 84 GLY A O 1
ATOM 616 N N . ALA A 1 85 ? 3.542 -8.316 -9.491 1.00 94.62 85 ALA A N 1
ATOM 617 C CA . ALA A 1 85 ? 3.763 -9.054 -8.254 1.00 94.62 85 ALA A CA 1
ATOM 618 C C . ALA A 1 85 ? 2.751 -8.674 -7.157 1.00 94.62 85 ALA A C 1
ATOM 620 O O . ALA A 1 85 ? 2.269 -9.548 -6.436 1.00 94.62 85 ALA A O 1
ATOM 621 N N . LEU A 1 86 ? 2.364 -7.397 -7.062 1.00 95.00 86 LEU A N 1
ATOM 622 C CA . LEU A 1 86 ? 1.334 -6.947 -6.118 1.00 95.00 86 LEU A CA 1
ATOM 623 C C . LEU A 1 86 ? -0.053 -7.501 -6.430 1.00 95.00 86 LEU A C 1
ATOM 625 O O . LEU A 1 86 ? -0.761 -7.907 -5.510 1.00 95.00 86 LEU A O 1
ATOM 629 N N . LEU A 1 87 ? -0.444 -7.532 -7.702 1.00 95.94 87 LEU A N 1
ATOM 630 C CA . LEU A 1 87 ? -1.726 -8.092 -8.120 1.00 95.94 87 LEU A CA 1
ATOM 631 C C . LEU A 1 87 ? -1.763 -9.607 -7.895 1.00 95.94 87 LEU A C 1
ATOM 633 O O . LEU A 1 87 ? -2.770 -10.116 -7.409 1.00 95.94 87 LEU A O 1
ATOM 637 N N . LEU A 1 88 ? -0.656 -10.312 -8.153 1.00 96.50 88 LEU A N 1
ATOM 638 C CA . LEU A 1 88 ? -0.534 -11.740 -7.852 1.00 96.50 88 LEU A CA 1
ATOM 639 C C . LEU A 1 88 ? -0.603 -12.019 -6.343 1.00 96.50 88 LEU A C 1
ATOM 641 O O . LEU A 1 88 ? -1.302 -12.933 -5.910 1.00 96.50 88 LEU A O 1
ATOM 645 N N . LEU A 1 89 ? 0.082 -11.213 -5.527 1.00 95.56 89 LEU A N 1
ATOM 646 C CA . LEU A 1 89 ? 0.000 -11.303 -4.069 1.00 95.56 89 LEU A CA 1
ATOM 647 C C . LEU A 1 89 ? -1.430 -11.046 -3.575 1.00 95.56 89 LEU A C 1
ATOM 649 O O . LEU A 1 89 ? -1.923 -11.762 -2.705 1.00 95.56 89 LEU A O 1
ATOM 653 N N . ALA A 1 90 ? -2.103 -10.039 -4.131 1.00 95.94 90 ALA A N 1
ATOM 654 C CA . ALA A 1 90 ? -3.483 -9.723 -3.788 1.00 95.94 90 ALA A CA 1
ATOM 655 C C . ALA A 1 90 ? -4.435 -10.872 -4.124 1.00 95.94 90 ALA A C 1
ATOM 657 O O . ALA A 1 90 ? -5.297 -11.199 -3.309 1.00 95.94 90 ALA A O 1
ATOM 658 N N . ASP A 1 91 ? -4.264 -11.494 -5.290 1.00 97.19 91 ASP A N 1
ATOM 659 C CA . ASP A 1 91 ? -5.049 -12.652 -5.715 1.00 97.19 91 ASP A CA 1
ATOM 660 C C . ASP A 1 91 ? -4.841 -13.841 -4.768 1.00 97.19 91 ASP A C 1
ATOM 662 O O . ASP A 1 91 ? -5.803 -14.369 -4.210 1.00 97.19 91 ASP A O 1
ATOM 666 N N . ALA A 1 92 ? -3.583 -14.164 -4.451 1.00 96.12 92 ALA A N 1
ATOM 667 C CA . ALA A 1 92 ? -3.237 -15.229 -3.509 1.00 96.12 92 ALA A CA 1
ATOM 668 C C . ALA A 1 92 ? -3.799 -14.997 -2.093 1.00 96.12 92 ALA A C 1
ATOM 670 O O . ALA A 1 92 ? -4.083 -15.946 -1.362 1.00 96.12 92 ALA A O 1
ATOM 671 N N . MET A 1 93 ? -3.976 -13.736 -1.695 1.00 94.69 93 MET A N 1
ATOM 672 C CA . MET A 1 93 ? -4.591 -13.352 -0.421 1.00 94.69 93 MET A CA 1
ATOM 673 C C . MET A 1 93 ? -6.130 -13.346 -0.455 1.00 94.69 93 MET A C 1
ATOM 675 O O . MET A 1 93 ? -6.746 -13.087 0.580 1.00 94.69 93 MET A O 1
ATOM 679 N N . GLY A 1 94 ? -6.761 -13.564 -1.616 1.00 95.50 94 GLY A N 1
ATOM 680 C CA . GLY A 1 94 ? -8.201 -13.356 -1.808 1.00 95.50 94 GLY A CA 1
ATOM 681 C C . GLY A 1 94 ? -8.622 -11.889 -1.638 1.00 95.50 94 GLY A C 1
ATOM 682 O O . GLY A 1 94 ? -9.757 -11.599 -1.268 1.00 95.50 94 GLY A O 1
ATOM 683 N N . ALA A 1 95 ? -7.685 -10.962 -1.845 1.00 95.38 95 ALA A N 1
ATOM 684 C CA . ALA A 1 95 ? -7.818 -9.529 -1.595 1.00 95.38 95 ALA A CA 1
ATOM 685 C C . ALA A 1 95 ? -7.847 -8.692 -2.885 1.00 95.38 95 ALA A C 1
ATOM 687 O O . ALA A 1 95 ? -7.970 -7.467 -2.806 1.00 95.38 95 ALA A O 1
ATOM 688 N N . LEU A 1 96 ? -7.726 -9.323 -4.059 1.00 95.56 96 LEU A N 1
ATOM 689 C CA . LEU A 1 96 ? -7.761 -8.639 -5.347 1.00 95.56 96 LEU A CA 1
ATOM 690 C C . LEU A 1 96 ? -9.141 -8.012 -5.582 1.00 95.56 96 LEU A C 1
ATOM 692 O O . LEU A 1 96 ? -10.147 -8.700 -5.733 1.00 95.56 96 LEU A O 1
ATOM 696 N N . ASN A 1 97 ? -9.184 -6.683 -5.598 1.00 91.81 97 ASN A N 1
ATOM 697 C CA . ASN A 1 97 ? -10.402 -5.909 -5.802 1.00 91.81 97 ASN A CA 1
ATOM 698 C C . ASN A 1 97 ? -10.103 -4.614 -6.575 1.00 91.81 97 ASN A C 1
ATOM 700 O O . ASN A 1 97 ? -8.955 -4.174 -6.659 1.00 91.81 97 ASN A O 1
ATOM 704 N N . THR A 1 98 ? -11.142 -3.988 -7.131 1.00 93.62 98 THR A N 1
ATOM 705 C CA . THR A 1 98 ? -11.010 -2.765 -7.942 1.00 93.62 98 THR A CA 1
ATOM 706 C C . THR A 1 98 ?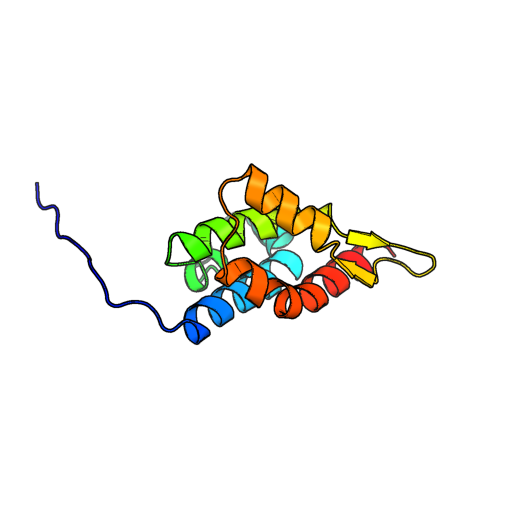 -10.454 -1.583 -7.154 1.00 93.62 98 THR A C 1
ATOM 708 O O . THR A 1 98 ? -9.692 -0.792 -7.701 1.00 93.62 98 THR A O 1
ATOM 711 N N . LEU A 1 99 ? -10.768 -1.484 -5.857 1.00 93.69 99 LEU A N 1
ATOM 712 C CA . LEU A 1 99 ? -10.218 -0.439 -4.996 1.00 93.69 99 LEU A CA 1
ATOM 713 C C . LEU A 1 99 ? -8.689 -0.533 -4.910 1.00 93.69 99 LEU A C 1
ATOM 715 O O . LEU A 1 99 ? -8.039 0.505 -4.962 1.00 93.69 99 LEU A O 1
ATOM 719 N N . LEU A 1 100 ? -8.120 -1.737 -4.797 1.00 94.31 100 LEU A N 1
ATOM 720 C CA . LEU A 1 100 ? -6.671 -1.937 -4.797 1.00 94.31 100 LEU A CA 1
ATOM 721 C C . LEU A 1 100 ? -6.061 -1.528 -6.141 1.00 94.31 100 LEU A C 1
ATOM 723 O O . LEU A 1 100 ? -5.116 -0.748 -6.146 1.00 94.31 100 LEU A O 1
ATOM 727 N N . VAL A 1 101 ? -6.610 -2.022 -7.257 1.00 95.06 101 VAL A N 1
ATOM 728 C CA . VAL A 1 101 ? -6.101 -1.729 -8.613 1.00 95.06 101 VAL A CA 1
ATOM 729 C C . VAL A 1 101 ? -6.055 -0.225 -8.867 1.00 95.06 101 VAL A C 1
ATOM 731 O O . VAL A 1 101 ? -5.035 0.295 -9.312 1.00 95.06 101 VAL A O 1
ATOM 734 N N . ASP A 1 102 ? -7.127 0.481 -8.518 1.00 94.56 102 ASP A N 1
ATOM 735 C CA . ASP A 1 102 ? -7.204 1.928 -8.684 1.00 94.56 102 ASP A CA 1
ATOM 736 C C . ASP A 1 102 ? -6.250 2.705 -7.766 1.00 94.56 102 ASP A C 1
ATOM 738 O O . ASP A 1 102 ? -5.886 3.837 -8.069 1.00 94.56 102 ASP A O 1
ATOM 742 N N . LEU A 1 103 ? -5.921 2.143 -6.602 1.00 93.56 103 LEU A N 1
ATOM 743 C CA . LEU A 1 103 ? -5.120 2.798 -5.572 1.00 93.56 103 LEU A CA 1
ATOM 744 C C . LEU A 1 103 ? -3.614 2.685 -5.852 1.00 93.56 103 LEU A C 1
ATOM 746 O O . LEU A 1 103 ? -2.851 3.545 -5.416 1.00 93.56 103 LEU A O 1
ATOM 750 N N . LEU A 1 104 ? -3.179 1.647 -6.575 1.00 93.94 104 LEU A N 1
ATOM 751 C CA . LEU A 1 104 ? -1.763 1.380 -6.850 1.00 93.94 104 LEU A CA 1
ATOM 752 C C . LEU A 1 104 ? -1.009 2.583 -7.457 1.00 93.94 104 LEU A C 1
ATOM 754 O O . LEU A 1 104 ? 0.046 2.918 -6.912 1.00 93.94 104 LEU A O 1
ATOM 758 N N . PRO A 1 105 ? -1.525 3.291 -8.487 1.00 93.69 105 PRO A N 1
ATOM 759 C CA . PRO A 1 105 ? -0.834 4.454 -9.052 1.00 93.69 105 PRO A CA 1
ATOM 760 C C . PRO A 1 105 ? -0.681 5.621 -8.066 1.00 93.69 105 PRO A C 1
ATOM 762 O O . PRO A 1 105 ? 0.301 6.355 -8.129 1.00 93.69 105 PRO A O 1
ATOM 765 N N . GLU A 1 106 ? -1.633 5.802 -7.144 1.00 94.12 106 GLU A N 1
ATOM 766 C CA . GLU A 1 106 ? -1.582 6.876 -6.141 1.00 94.12 106 GLU A CA 1
ATOM 767 C C . GLU A 1 106 ? -0.589 6.552 -5.008 1.00 94.12 106 GLU A C 1
ATOM 769 O O . GLU A 1 106 ? 0.029 7.449 -4.436 1.00 94.12 106 GLU A O 1
ATOM 774 N N . ILE A 1 107 ? -0.408 5.264 -4.694 1.00 93.00 107 ILE A N 1
ATOM 775 C CA . ILE A 1 107 ? 0.464 4.792 -3.609 1.00 93.00 107 ILE A CA 1
ATOM 776 C C . ILE A 1 107 ? 1.920 4.612 -4.046 1.00 93.00 107 ILE A C 1
ATOM 778 O O . ILE A 1 107 ? 2.824 4.845 -3.242 1.00 93.00 107 ILE A O 1
ATOM 782 N N . GLU A 1 108 ? 2.174 4.230 -5.299 1.00 94.19 108 GLU A N 1
ATOM 783 C CA . GLU A 1 108 ? 3.528 4.032 -5.831 1.00 94.19 108 GLU A CA 1
ATOM 784 C C . GLU A 1 108 ? 4.516 5.158 -5.479 1.00 94.19 108 GLU A C 1
ATOM 786 O O . GLU A 1 108 ? 5.548 4.851 -4.877 1.00 94.19 108 GLU A O 1
ATOM 791 N N . PRO A 1 109 ? 4.234 6.452 -5.738 1.00 93.25 109 PRO A N 1
ATOM 792 C CA . PRO A 1 109 ? 5.190 7.514 -5.425 1.00 93.25 109 PRO A CA 1
ATOM 793 C C . PRO A 1 109 ? 5.465 7.671 -3.922 1.00 93.25 109 PRO A C 1
ATOM 795 O O . PRO A 1 109 ? 6.529 8.163 -3.539 1.00 93.25 109 PRO A O 1
ATOM 798 N N . ILE A 1 110 ? 4.532 7.269 -3.050 1.00 93.44 110 ILE A N 1
ATOM 799 C CA . ILE A 1 110 ? 4.730 7.283 -1.593 1.00 93.44 110 ILE A CA 1
ATOM 800 C C . ILE A 1 110 ? 5.737 6.201 -1.205 1.00 93.44 110 ILE A C 1
ATOM 802 O O . ILE A 1 110 ? 6.684 6.477 -0.468 1.00 93.44 110 ILE A O 1
ATOM 806 N N . ILE A 1 111 ? 5.551 4.994 -1.737 1.00 91.12 111 ILE A N 1
ATOM 807 C CA . ILE A 1 111 ? 6.381 3.830 -1.419 1.00 91.12 111 ILE A CA 1
ATOM 808 C C . ILE A 1 111 ? 7.768 3.959 -2.039 1.00 91.12 111 ILE A C 1
ATOM 810 O O . ILE A 1 111 ? 8.761 3.795 -1.338 1.00 91.12 111 ILE A O 1
ATOM 814 N N . VAL A 1 112 ? 7.862 4.336 -3.315 1.00 92.19 112 VAL A N 1
ATOM 815 C CA . VAL A 1 112 ? 9.147 4.568 -3.992 1.00 92.19 112 VAL A CA 1
ATOM 816 C C . VAL A 1 112 ? 9.980 5.595 -3.225 1.00 92.19 112 VAL A C 1
ATOM 818 O O . VAL A 1 112 ? 11.154 5.355 -2.959 1.00 92.19 112 VAL A O 1
ATOM 821 N N . ARG A 1 113 ? 9.370 6.702 -2.777 1.00 90.75 113 ARG A N 1
ATOM 822 C CA . ARG A 1 113 ? 10.054 7.714 -1.958 1.00 90.75 113 ARG A CA 1
ATOM 823 C C . ARG A 1 113 ? 10.526 7.167 -0.610 1.00 90.75 113 ARG A C 1
ATOM 825 O O . ARG A 1 113 ? 11.576 7.595 -0.142 1.00 90.75 113 ARG A O 1
ATOM 832 N N . ALA A 1 114 ? 9.756 6.287 0.026 1.00 88.56 114 ALA A N 1
ATOM 833 C CA . ALA A 1 114 ? 10.147 5.668 1.288 1.00 88.56 114 ALA A CA 1
ATOM 834 C C . ALA A 1 114 ? 11.379 4.773 1.101 1.00 88.56 114 ALA A C 1
ATOM 836 O O . ALA A 1 114 ? 12.411 5.021 1.714 1.00 88.56 114 ALA A O 1
ATOM 837 N N . TYR A 1 115 ? 11.330 3.830 0.159 1.00 85.38 115 TYR A N 1
ATOM 838 C CA . TYR A 1 115 ? 12.439 2.897 -0.070 1.00 85.38 115 TYR A CA 1
ATOM 839 C C . TYR A 1 115 ? 13.681 3.547 -0.681 1.00 85.38 115 TYR A C 1
ATOM 841 O O . TYR A 1 115 ? 14.797 3.095 -0.430 1.00 85.38 115 TYR A O 1
ATOM 849 N N . ALA A 1 116 ? 13.522 4.631 -1.443 1.00 83.94 116 ALA A N 1
ATOM 850 C CA . ALA A 1 116 ? 14.657 5.415 -1.917 1.00 83.94 116 ALA A CA 1
ATOM 851 C C . ALA A 1 116 ? 15.451 6.060 -0.765 1.00 83.94 116 ALA A C 1
ATOM 853 O O . ALA A 1 116 ? 16.657 6.236 -0.904 1.00 83.94 116 ALA A O 1
ATOM 854 N N . ARG A 1 117 ? 14.808 6.391 0.368 1.00 69.56 117 ARG A N 1
ATOM 855 C CA . ARG A 1 117 ? 15.483 6.944 1.560 1.00 69.56 117 ARG A CA 1
ATOM 856 C C . ARG A 1 117 ? 16.271 5.893 2.335 1.00 69.56 117 ARG A C 1
ATOM 858 O O . ARG A 1 117 ? 17.290 6.241 2.910 1.00 69.56 117 ARG A O 1
ATOM 865 N N . ASP A 1 118 ? 15.811 4.645 2.323 1.00 65.94 118 ASP A N 1
ATOM 866 C CA . ASP A 1 118 ? 16.450 3.536 3.045 1.00 65.94 118 ASP A CA 1
ATOM 867 C C . ASP A 1 118 ? 17.589 2.877 2.243 1.00 65.94 118 ASP A C 1
ATOM 869 O O . ASP A 1 118 ? 18.371 2.102 2.788 1.00 65.94 118 ASP A O 1
ATOM 873 N N . SER A 1 119 ? 17.673 3.152 0.935 1.00 58.00 119 SER A N 1
ATOM 874 C CA . SER A 1 119 ? 18.661 2.555 0.018 1.00 58.00 119 SER A CA 1
ATOM 875 C C . SER A 1 119 ? 19.968 3.357 -0.113 1.00 58.00 119 SER A C 1
ATOM 877 O O . SER A 1 119 ? 20.816 2.985 -0.927 1.00 58.00 119 SER A O 1
ATOM 879 N N . GLY A 1 120 ? 20.117 4.464 0.623 1.00 47.59 120 GLY A N 1
ATOM 880 C CA . GLY A 1 120 ? 21.305 5.329 0.638 1.00 47.59 120 GLY A CA 1
ATOM 881 C C . GLY A 1 120 ? 21.877 5.467 2.038 1.00 47.59 120 GLY A C 1
ATOM 882 O O . GLY A 1 120 ? 23.116 5.598 2.132 1.00 47.59 120 GLY A O 1
#

pLDDT: mean 83.69, std 17.08, range [27.73, 97.19]

Foldseek 3Di:
DDDDDPPDDDPDLVLQLVLLLQLLLCCLVCVVVVVVPDPDDDPDRSCVVSPRPDPLSNLLSVLVVVQLPQFDADVLGTDWGNVVVSQVVSVVSVNRDPSNVVNRVSNTVSNSVSRSVVVD

Secondary structure (DSSP, 8-state):
------------HHHHHHHHHHHHHHIIIIIHHHHHH-SS--SS-HHHHS---SHHHHHHHHHHTTGGG-EEEETTEEEEE-HHHHHHHHHHTT---HHHHHHHHHHHHHHHHHHHHHT-

Radius of gyration: 15.91 Å; chains: 1; bounding box: 50×26×36 Å

Sequence (120 aa):
CHRSALCRPCADPGRRKKRLIALAEWHFGGGEGYCAACPDTCAACPYLEHAPQSADGIAAWGVLKRSAGQVRAGIGGVYALDFGALLLLADAMGALNTLLVDLLPEIEPIIVRAYARDSG